Protein AF-A0A0M3ILG9-F1 (afdb_monomer)

Secondary structure (DSSP, 8-state):
-HHHHHHHHHHHHHHHHHHTT----PPPPS-HHHHHHHHHHTSSS---EEE-TTS-EEETTTTB-HHHHHHTT-TT--TTS-HHHHHHHHHTSHHHHHHHHHH--

Structure (mmCIF, N/CA/C/O backbone):
data_AF-A0A0M3ILG9-F1
#
_entry.id   AF-A0A0M3ILG9-F1
#
loop_
_atom_site.group_PDB
_atom_site.id
_atom_site.type_symbol
_atom_site.label_atom_id
_atom_site.label_alt_id
_atom_site.label_comp_id
_atom_site.label_asym_id
_atom_site.label_entity_id
_atom_site.label_seq_id
_atom_site.pdbx_PDB_ins_code
_atom_site.Cartn_x
_atom_site.Cartn_y
_atom_site.Cartn_z
_atom_site.occupancy
_atom_site.B_iso_or_equiv
_atom_site.auth_seq_id
_atom_site.auth_comp_id
_atom_site.auth_asym_id
_atom_site.auth_atom_id
_atom_site.pdbx_PDB_model_num
ATOM 1 N N . MET A 1 1 ? -13.595 -24.157 -53.001 1.00 47.50 1 MET A N 1
ATOM 2 C CA . MET A 1 1 ? -14.037 -22.857 -52.440 1.00 47.50 1 MET A CA 1
ATOM 3 C C . MET A 1 1 ? -14.676 -22.952 -51.045 1.00 47.50 1 MET A C 1
ATOM 5 O O . MET A 1 1 ? -14.698 -21.943 -50.365 1.00 47.50 1 MET A O 1
ATOM 9 N N . ILE A 1 2 ? -15.118 -24.128 -50.565 1.00 48.28 2 ILE A N 1
ATOM 10 C CA . ILE A 1 2 ? -15.718 -24.293 -49.216 1.00 48.28 2 ILE A CA 1
ATOM 11 C C . ILE A 1 2 ? -14.655 -24.404 -48.098 1.00 48.28 2 ILE A C 1
ATOM 13 O O . ILE A 1 2 ? -14.840 -23.872 -47.009 1.00 48.28 2 ILE A O 1
ATOM 17 N N . ALA A 1 3 ? -13.499 -25.020 -48.378 1.00 45.22 3 ALA A N 1
ATOM 18 C CA . ALA A 1 3 ? -12.432 -25.220 -47.386 1.00 45.22 3 ALA A CA 1
ATOM 19 C C . ALA A 1 3 ? -11.769 -23.915 -46.900 1.00 45.22 3 ALA A C 1
ATOM 21 O O . ALA A 1 3 ? -11.378 -23.829 -45.744 1.00 45.22 3 ALA A O 1
ATOM 22 N N . VAL A 1 4 ? -11.689 -22.895 -47.764 1.00 50.69 4 VAL A N 1
ATOM 23 C CA . VAL A 1 4 ? -11.103 -21.577 -47.444 1.00 50.69 4 VAL A CA 1
ATOM 24 C C . VAL A 1 4 ? -12.032 -20.767 -46.534 1.00 50.69 4 VAL A C 1
ATOM 26 O O . VAL A 1 4 ? -11.578 -20.021 -45.676 1.00 50.69 4 VAL A O 1
ATOM 29 N N . TYR A 1 5 ? -13.346 -20.953 -46.691 1.00 50.56 5 TYR A N 1
ATOM 30 C CA . TYR A 1 5 ? -14.354 -20.289 -45.868 1.00 50.56 5 TYR A CA 1
ATOM 31 C C . TYR A 1 5 ? -14.323 -20.818 -44.428 1.00 50.56 5 TYR A C 1
ATOM 33 O O . TYR A 1 5 ? -14.400 -20.049 -43.478 1.00 50.56 5 TYR A O 1
ATOM 41 N N . ASN A 1 6 ? -14.124 -22.128 -44.258 1.00 48.25 6 ASN A N 1
ATOM 42 C CA . ASN A 1 6 ? -14.144 -22.776 -42.947 1.00 48.25 6 ASN A CA 1
ATOM 43 C C . ASN A 1 6 ? -12.898 -22.459 -42.091 1.00 48.25 6 ASN A C 1
ATOM 45 O O . ASN A 1 6 ? -13.003 -22.329 -40.874 1.00 48.25 6 ASN A O 1
ATOM 49 N N . THR A 1 7 ? -11.726 -22.273 -42.712 1.00 52.16 7 THR A N 1
ATOM 50 C CA . THR A 1 7 ? -10.507 -21.803 -42.023 1.00 52.16 7 THR A CA 1
ATOM 51 C C . THR A 1 7 ? -10.563 -20.317 -41.665 1.00 52.16 7 THR A C 1
ATOM 53 O O . THR A 1 7 ? -10.084 -19.936 -40.599 1.00 52.16 7 THR A O 1
ATOM 56 N N . LEU A 1 8 ? -11.185 -19.482 -42.504 1.00 51.06 8 LEU A N 1
ATOM 57 C CA . LEU A 1 8 ? -11.415 -18.065 -42.200 1.00 51.06 8 LEU A CA 1
ATOM 58 C C . LEU A 1 8 ? -12.408 -17.874 -41.044 1.00 51.06 8 LEU A C 1
ATOM 60 O O . LEU A 1 8 ? -12.160 -17.055 -40.165 1.00 51.06 8 LEU A O 1
ATOM 64 N N . VAL A 1 9 ? -13.491 -18.655 -40.995 1.00 52.34 9 VAL A N 1
ATOM 65 C CA . VAL A 1 9 ? -14.494 -18.570 -39.917 1.00 52.34 9 VAL A CA 1
ATOM 66 C C . VAL A 1 9 ? -13.901 -18.957 -38.554 1.00 52.34 9 VAL A C 1
ATOM 68 O O . VAL A 1 9 ? -14.150 -18.262 -37.571 1.00 52.34 9 VAL A O 1
ATOM 71 N N . LEU A 1 10 ? -13.052 -19.992 -38.496 1.00 51.72 10 LEU A N 1
ATOM 72 C CA . LEU A 1 10 ? -12.356 -20.394 -37.263 1.00 51.72 10 LEU A CA 1
ATOM 73 C C . LEU A 1 10 ? -11.387 -19.316 -36.749 1.00 51.72 10 LEU A C 1
ATOM 75 O O . LEU A 1 10 ? -11.302 -19.094 -35.542 1.00 51.72 10 LEU A O 1
ATOM 79 N N . ALA A 1 11 ? -10.685 -18.615 -37.644 1.00 51.38 11 ALA A N 1
ATOM 80 C CA . ALA A 1 11 ? -9.756 -17.552 -37.258 1.00 51.38 11 ALA A CA 1
ATOM 81 C C . ALA A 1 11 ? -10.480 -16.328 -36.668 1.00 51.38 11 ALA A C 1
ATOM 83 O O . ALA A 1 11 ? -9.997 -15.732 -35.710 1.00 51.38 11 ALA A O 1
ATOM 84 N N . VAL A 1 12 ? -11.661 -15.980 -37.189 1.00 52.38 12 VAL A N 1
ATOM 85 C CA . VAL A 1 12 ? -12.426 -14.801 -36.742 1.00 52.38 12 VAL A CA 1
ATOM 86 C C . VAL A 1 12 ? -13.075 -15.021 -35.368 1.00 52.38 12 VAL A C 1
ATOM 88 O O . VAL A 1 12 ? -13.198 -14.074 -34.595 1.00 52.38 12 VAL A O 1
ATOM 91 N N . SER A 1 13 ? -13.415 -16.264 -35.004 1.00 51.38 13 SER A N 1
ATOM 92 C CA . SER A 1 13 ? -13.978 -16.600 -33.685 1.00 51.38 13 SER A CA 1
ATOM 93 C C . SER A 1 13 ? -12.967 -16.634 -32.529 1.00 51.38 13 SER A C 1
ATOM 95 O O . SER A 1 13 ? -13.380 -16.634 -31.374 1.00 51.38 13 SER A O 1
ATOM 97 N N . PHE A 1 14 ? -11.659 -16.663 -32.813 1.00 49.78 14 PHE A N 1
ATOM 98 C CA . PHE A 1 14 ? -10.597 -16.724 -31.792 1.00 49.78 14 PHE A CA 1
ATOM 99 C C . PHE A 1 14 ? -10.053 -15.351 -31.372 1.00 49.78 14 PHE A C 1
ATOM 101 O O . PHE A 1 14 ? -9.403 -15.228 -30.339 1.00 49.78 14 PHE A O 1
ATOM 108 N N . ILE A 1 15 ? -10.307 -14.310 -32.161 1.00 54.22 15 ILE A N 1
ATOM 109 C CA . ILE A 1 15 ? -9.821 -12.950 -31.897 1.00 54.22 15 ILE A CA 1
ATOM 110 C C . ILE A 1 15 ? -10.525 -12.273 -30.697 1.00 54.22 15 ILE A C 1
ATOM 112 O O . ILE A 1 15 ? -9.833 -11.591 -29.938 1.00 54.22 15 ILE A O 1
ATOM 116 N N . PRO A 1 16 ? -11.842 -12.456 -30.432 1.00 53.09 16 PRO A N 1
ATOM 117 C CA . PRO A 1 16 ? -12.501 -11.738 -29.339 1.00 53.09 16 PRO A CA 1
ATOM 118 C C . PRO A 1 16 ? -12.132 -12.275 -27.948 1.00 53.09 16 PRO A C 1
ATOM 120 O O . PRO A 1 16 ? -12.200 -11.536 -26.970 1.00 53.09 16 PRO A O 1
ATOM 123 N N . THR A 1 17 ? -11.734 -13.546 -27.837 1.00 52.94 17 THR A N 1
ATOM 124 C CA . THR A 1 17 ? -11.413 -14.195 -26.554 1.00 52.94 17 THR A CA 1
ATOM 125 C C . THR A 1 17 ? -10.035 -13.818 -26.013 1.00 52.94 17 THR A C 1
ATOM 127 O O . THR A 1 17 ? -9.859 -13.769 -24.799 1.00 52.94 17 THR A O 1
ATOM 130 N N . VAL A 1 18 ? -9.064 -13.502 -26.878 1.00 54.88 18 VAL A N 1
ATOM 131 C CA . VAL A 1 18 ? -7.684 -13.178 -26.458 1.00 54.88 18 VAL A CA 1
ATOM 132 C C . VAL A 1 18 ? -7.578 -11.767 -25.867 1.00 54.88 18 VAL A C 1
ATOM 134 O O . VAL A 1 18 ? -6.840 -11.554 -24.909 1.00 54.88 18 VAL A O 1
ATOM 137 N N . ILE A 1 19 ? -8.352 -10.807 -26.381 1.00 54.72 19 ILE A N 1
ATOM 138 C CA . ILE A 1 19 ? -8.304 -9.404 -25.928 1.00 54.72 19 ILE A CA 1
ATOM 139 C C . ILE A 1 19 ? -8.839 -9.259 -24.492 1.00 54.72 19 ILE A C 1
ATOM 141 O O . ILE A 1 19 ? -8.400 -8.386 -23.747 1.00 54.72 19 ILE A O 1
ATOM 145 N N . CYS A 1 20 ? -9.737 -10.150 -24.064 1.00 52.06 20 CYS A N 1
ATOM 146 C CA . CYS A 1 20 ? -10.354 -10.081 -22.740 1.00 52.06 20 CYS A CA 1
ATOM 147 C C . CYS A 1 20 ? -9.416 -10.515 -21.591 1.00 52.06 20 CYS A C 1
ATOM 149 O O . CYS A 1 20 ? -9.665 -10.161 -20.444 1.00 52.06 20 CYS A O 1
ATOM 151 N N . LEU A 1 21 ? -8.332 -11.249 -21.881 1.00 53.25 21 LEU A N 1
ATOM 152 C CA . LEU A 1 21 ? -7.384 -11.772 -20.881 1.00 53.25 21 LEU A CA 1
ATOM 153 C C . LEU A 1 21 ? -6.225 -10.814 -20.545 1.00 53.25 21 LEU A C 1
ATOM 155 O O . LEU A 1 21 ? -5.397 -11.143 -19.700 1.00 53.25 21 LEU A O 1
ATOM 159 N N . LEU A 1 22 ? -6.145 -9.647 -21.193 1.00 56.47 22 LEU A N 1
ATOM 160 C CA . LEU A 1 22 ? -5.023 -8.707 -21.046 1.00 56.47 22 LEU A CA 1
ATOM 161 C C . LEU A 1 22 ? -5.386 -7.400 -20.327 1.00 56.47 22 LEU A C 1
ATOM 163 O O . LEU A 1 22 ? -4.564 -6.490 -20.269 1.00 56.47 22 LEU A O 1
ATOM 167 N N . MET A 1 23 ? -6.583 -7.291 -19.746 1.00 57.34 23 MET A N 1
ATOM 168 C CA . MET A 1 23 ? -6.959 -6.124 -18.940 1.00 57.34 23 MET A CA 1
ATOM 169 C C . MET A 1 23 ? -6.527 -6.302 -17.480 1.00 57.34 23 MET A C 1
ATOM 171 O O . MET A 1 23 ? -7.356 -6.313 -16.575 1.00 57.34 23 MET A O 1
ATOM 175 N N . PHE A 1 24 ? -5.226 -6.459 -17.238 1.00 60.03 24 PHE A N 1
ATOM 176 C CA . PHE A 1 24 ? -4.685 -6.181 -15.908 1.00 60.03 24 PHE A CA 1
ATOM 177 C C . PHE A 1 24 ? -4.369 -4.686 -15.852 1.00 60.03 24 PHE A C 1
ATOM 179 O O . PHE A 1 24 ? -3.631 -4.225 -16.733 1.00 60.03 24 PHE A O 1
ATOM 186 N N . PRO A 1 25 ? -4.915 -3.922 -14.884 1.00 58.84 25 PRO A N 1
ATOM 187 C CA . PRO A 1 25 ? -4.571 -2.515 -14.726 1.00 58.84 25 PRO A CA 1
ATOM 188 C C . PRO A 1 25 ? -3.051 -2.411 -14.600 1.00 58.84 25 PRO A C 1
ATOM 190 O O . PRO A 1 25 ? -2.455 -2.942 -13.665 1.00 58.84 25 PRO A O 1
ATOM 193 N N . GLN A 1 26 ? -2.416 -1.815 -15.609 1.00 62.50 26 GLN A N 1
ATOM 194 C CA . GLN A 1 26 ? -0.979 -1.597 -15.589 1.00 62.50 26 GLN A CA 1
ATOM 195 C C . GLN A 1 26 ? -0.722 -0.479 -14.588 1.00 62.50 26 GLN A C 1
ATOM 197 O O . GLN A 1 26 ? -1.215 0.634 -14.755 1.00 62.50 26 GLN A O 1
ATOM 202 N N . VAL A 1 27 ? 0.021 -0.792 -13.536 1.00 67.31 27 VAL A N 1
ATOM 203 C CA . VAL A 1 27 ? 0.497 0.215 -12.598 1.00 67.31 27 VAL A CA 1
ATOM 204 C C . VAL A 1 27 ? 1.548 1.064 -13.317 1.00 67.31 27 VAL A C 1
ATOM 206 O O . VAL A 1 27 ? 2.563 0.540 -13.779 1.00 67.31 27 VAL A O 1
ATOM 209 N N . GLU A 1 28 ? 1.315 2.371 -13.444 1.00 68.69 28 GLU A N 1
ATOM 210 C CA . GLU A 1 28 ? 2.336 3.289 -13.947 1.00 68.69 28 GLU A CA 1
ATOM 211 C C . GLU A 1 28 ? 3.303 3.661 -12.819 1.00 68.69 28 GLU A C 1
ATOM 213 O O . GLU A 1 28 ? 2.920 4.215 -11.788 1.00 68.69 28 GLU A O 1
ATOM 218 N N . PHE A 1 29 ? 4.587 3.352 -13.007 1.00 71.38 29 PHE A N 1
ATOM 219 C CA . PHE A 1 29 ? 5.617 3.630 -12.008 1.00 71.38 29 PHE A CA 1
ATOM 220 C C . PHE A 1 29 ? 6.406 4.871 -12.405 1.00 71.38 29 PHE A C 1
ATOM 222 O O . PHE A 1 29 ? 7.030 4.911 -13.464 1.00 71.38 29 PHE A O 1
ATOM 229 N N . THR A 1 30 ? 6.443 5.854 -11.511 1.00 72.56 30 THR A N 1
ATOM 230 C CA . THR A 1 30 ? 7.262 7.067 -11.662 1.00 72.56 30 THR A CA 1
ATOM 231 C C . THR A 1 30 ? 8.673 6.916 -11.086 1.00 72.56 30 THR A C 1
ATOM 233 O O . THR A 1 30 ? 9.514 7.786 -11.291 1.00 72.56 30 THR A O 1
ATOM 236 N N . ASN A 1 31 ? 8.942 5.837 -10.340 1.00 82.06 31 ASN A N 1
ATOM 237 C CA . ASN A 1 31 ? 10.191 5.618 -9.613 1.00 82.06 31 ASN A CA 1
ATOM 238 C C . ASN A 1 31 ? 10.573 4.124 -9.618 1.00 82.06 31 ASN A C 1
ATOM 240 O O . ASN A 1 31 ? 9.783 3.281 -9.188 1.00 82.06 31 ASN A O 1
ATOM 244 N N . ASP A 1 32 ? 11.792 3.809 -10.063 1.00 89.25 32 ASP A N 1
ATOM 245 C CA . ASP A 1 32 ? 12.298 2.430 -10.163 1.00 89.25 32 ASP A CA 1
ATOM 246 C C . ASP A 1 32 ? 12.434 1.731 -8.803 1.00 89.25 32 ASP A C 1
ATOM 248 O O . ASP A 1 32 ? 12.241 0.520 -8.716 1.00 89.25 32 ASP A O 1
ATOM 252 N N . CYS A 1 33 ? 12.697 2.479 -7.727 1.00 89.94 33 CYS A N 1
ATOM 253 C CA . CYS A 1 33 ? 12.686 1.946 -6.365 1.00 89.94 33 CYS A CA 1
ATOM 254 C C . CYS A 1 33 ? 11.287 1.441 -5.997 1.00 89.94 33 CYS A C 1
ATOM 256 O O . CYS A 1 33 ? 11.139 0.309 -5.541 1.00 89.94 33 CYS A O 1
ATOM 258 N N . MET A 1 34 ? 10.246 2.239 -6.276 1.00 90.31 34 MET A N 1
ATOM 259 C CA . MET A 1 34 ? 8.862 1.840 -5.991 1.00 90.31 34 MET A CA 1
ATOM 260 C C . MET A 1 34 ? 8.466 0.598 -6.784 1.00 90.31 34 MET A C 1
ATOM 262 O O . MET A 1 34 ? 7.843 -0.303 -6.228 1.00 90.31 34 MET A O 1
ATOM 266 N N . ARG A 1 35 ? 8.884 0.512 -8.052 1.00 91.88 35 ARG A N 1
ATOM 267 C CA . ARG A 1 35 ? 8.687 -0.687 -8.873 1.00 91.88 35 ARG A CA 1
ATOM 268 C C . ARG A 1 35 ? 9.344 -1.915 -8.246 1.00 91.88 35 ARG A C 1
ATOM 270 O O . ARG A 1 35 ? 8.666 -2.912 -8.028 1.00 91.88 35 ARG A O 1
ATOM 277 N N . ALA A 1 36 ? 10.631 -1.830 -7.917 1.00 94.06 36 ALA A N 1
ATOM 278 C CA . ALA A 1 36 ? 11.382 -2.956 -7.368 1.00 94.06 36 ALA A CA 1
ATOM 279 C C . ALA A 1 36 ? 10.818 -3.450 -6.025 1.00 94.06 36 ALA A C 1
ATOM 281 O O . ALA A 1 36 ? 10.714 -4.657 -5.817 1.00 94.06 36 ALA A O 1
ATOM 282 N N . MET A 1 37 ? 10.418 -2.535 -5.132 1.00 93.44 37 MET A N 1
ATOM 283 C CA . MET A 1 37 ? 9.785 -2.902 -3.859 1.00 93.44 37 MET A CA 1
ATOM 284 C C . MET A 1 37 ? 8.456 -3.624 -4.087 1.00 93.44 37 MET A C 1
ATOM 286 O O . MET A 1 37 ? 8.260 -4.733 -3.609 1.00 93.44 37 MET A O 1
ATOM 290 N N . CYS A 1 38 ? 7.575 -3.035 -4.892 1.00 95.44 38 CYS A N 1
ATOM 291 C CA . CYS A 1 38 ? 6.266 -3.593 -5.216 1.00 95.44 38 CYS A CA 1
ATOM 292 C C . CYS A 1 38 ? 6.366 -4.989 -5.869 1.00 95.44 38 CYS A C 1
ATOM 294 O O . CYS A 1 38 ? 5.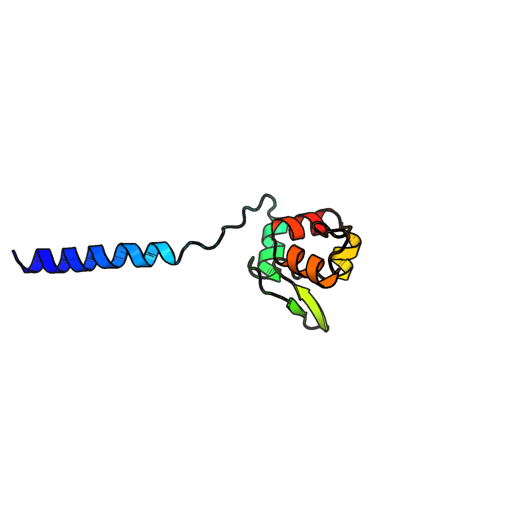612 -5.910 -5.531 1.00 95.44 38 CYS A O 1
ATOM 296 N N . GLU A 1 39 ? 7.329 -5.183 -6.778 1.00 95.25 39 GLU A N 1
ATOM 297 C CA . GLU A 1 39 ? 7.595 -6.481 -7.404 1.00 95.25 39 GLU A CA 1
ATOM 298 C C . GLU A 1 39 ? 8.085 -7.512 -6.378 1.00 95.25 39 GLU A C 1
ATOM 300 O O . GLU A 1 39 ? 7.612 -8.650 -6.389 1.00 95.25 39 GLU A O 1
ATOM 305 N N . ALA A 1 40 ? 8.978 -7.123 -5.463 1.00 95.12 40 ALA A N 1
ATOM 306 C CA . ALA A 1 40 ? 9.481 -8.002 -4.408 1.00 95.12 40 ALA A CA 1
ATOM 307 C C . ALA A 1 40 ? 8.395 -8.390 -3.386 1.00 95.12 40 ALA A C 1
ATOM 309 O O . ALA A 1 40 ? 8.323 -9.543 -2.958 1.00 95.12 40 ALA A O 1
ATOM 310 N N . ASP A 1 41 ? 7.531 -7.443 -3.031 1.00 94.75 41 ASP A N 1
ATOM 311 C CA . ASP A 1 41 ? 6.532 -7.578 -1.972 1.00 94.75 41 ASP A CA 1
ATOM 312 C C . ASP A 1 41 ? 5.309 -8.389 -2.412 1.00 94.75 41 ASP A C 1
ATOM 314 O O . ASP A 1 41 ? 4.820 -9.282 -1.700 1.00 94.75 41 ASP A O 1
ATOM 318 N N . SER A 1 42 ? 4.800 -8.094 -3.608 1.00 95.56 42 SER A N 1
ATOM 319 C CA . SER A 1 42 ? 3.566 -8.694 -4.114 1.00 95.56 42 SER A CA 1
ATOM 320 C C . SER A 1 42 ? 3.651 -9.191 -5.553 1.00 95.56 42 SER A C 1
ATOM 322 O O . SER A 1 42 ? 2.769 -9.942 -5.970 1.00 95.56 42 SER A O 1
ATOM 324 N N . GLY A 1 43 ? 4.711 -8.889 -6.302 1.00 95.62 43 GLY A N 1
ATOM 325 C CA . GLY A 1 43 ? 4.703 -9.015 -7.763 1.00 95.62 43 GLY A CA 1
ATOM 326 C C . GLY A 1 43 ? 3.874 -7.911 -8.422 1.00 95.62 43 GLY A C 1
ATOM 327 O O . GLY A 1 43 ? 3.342 -8.115 -9.509 1.00 95.62 43 GLY A O 1
ATOM 328 N N . CYS A 1 44 ? 3.721 -6.779 -7.732 1.00 94.56 44 CYS A N 1
ATOM 329 C CA . CYS A 1 44 ? 2.873 -5.659 -8.112 1.00 94.56 44 CYS A CA 1
ATOM 330 C C . CYS A 1 44 ? 1.419 -6.003 -8.410 1.00 94.56 44 CYS A C 1
ATOM 332 O O . CYS A 1 44 ? 0.849 -5.544 -9.399 1.00 94.56 44 CYS A O 1
ATOM 334 N N . VAL A 1 45 ? 0.806 -6.780 -7.519 1.00 95.00 45 VAL A N 1
ATOM 335 C CA . VAL A 1 45 ? -0.625 -7.091 -7.579 1.00 95.00 45 VAL A CA 1
ATOM 336 C C . VAL A 1 45 ? -1.255 -7.017 -6.183 1.00 95.00 45 VAL A C 1
ATOM 338 O O . VAL A 1 45 ? -0.579 -7.311 -5.194 1.00 95.00 45 VAL A O 1
ATOM 341 N N . PRO A 1 46 ? -2.547 -6.667 -6.078 1.00 95.62 46 PRO A N 1
ATOM 342 C CA . PRO A 1 46 ? -3.258 -6.620 -4.803 1.00 95.62 46 PRO A CA 1
ATOM 343 C C . PRO A 1 46 ? -3.458 -8.050 -4.268 1.00 95.62 46 PRO A C 1
ATOM 345 O O . PRO A 1 46 ? -4.284 -8.808 -4.781 1.00 95.62 46 PRO A O 1
ATOM 348 N N . LYS A 1 47 ? -2.624 -8.473 -3.305 1.00 95.19 47 LYS A N 1
ATOM 349 C CA . LYS A 1 47 ? -2.573 -9.862 -2.801 1.00 95.19 47 LYS A CA 1
ATOM 350 C C . LYS A 1 47 ? -3.448 -10.132 -1.579 1.00 95.19 47 LYS A C 1
ATOM 352 O O . LYS A 1 47 ? -3.438 -11.265 -1.089 1.00 95.19 47 LYS A O 1
ATOM 357 N N . GLY A 1 48 ? -4.190 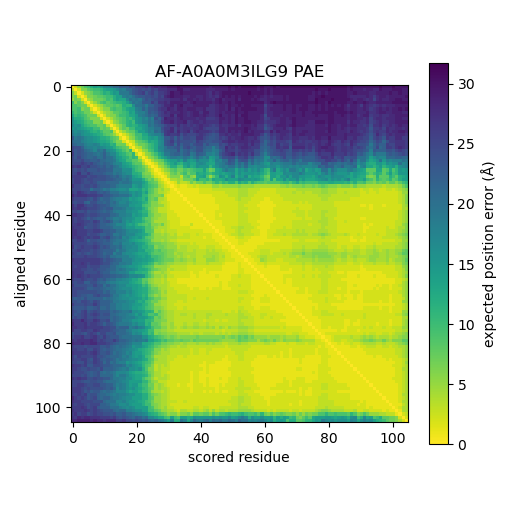-9.149 -1.079 1.00 95.88 48 GLY A N 1
ATOM 358 C CA . GLY A 1 48 ? -4.802 -9.279 0.236 1.00 95.88 48 GLY A CA 1
ATOM 359 C C . GLY A 1 48 ? -3.748 -9.266 1.347 1.00 95.88 48 GLY A C 1
ATOM 360 O O . GLY A 1 48 ? -2.565 -8.972 1.139 1.00 95.88 48 GLY A O 1
ATOM 361 N N . CYS A 1 49 ? -4.181 -9.638 2.546 1.00 97.69 49 CYS A N 1
ATOM 362 C CA . CYS A 1 49 ? -3.338 -9.658 3.734 1.00 97.69 49 CYS A CA 1
ATOM 363 C C . CYS A 1 49 ? -2.743 -11.043 3.989 1.00 97.69 49 CYS A C 1
ATOM 365 O O . CYS A 1 49 ? -3.441 -12.056 3.931 1.00 97.69 49 CYS A O 1
ATOM 367 N N . SER A 1 50 ? -1.455 -11.096 4.327 1.00 96.88 50 SER A N 1
ATOM 368 C CA . SER A 1 50 ? -0.836 -12.311 4.858 1.00 96.88 50 SER A CA 1
ATOM 369 C C . SER A 1 50 ? 0.309 -11.985 5.807 1.00 96.88 50 SER A C 1
ATOM 371 O O . SER A 1 50 ? 0.884 -10.898 5.758 1.00 96.88 50 SER A O 1
ATOM 373 N N . GLU A 1 51 ? 0.655 -12.943 6.660 1.00 96.62 51 GLU A N 1
ATOM 374 C CA . GLU A 1 51 ? 1.827 -12.842 7.526 1.00 96.62 51 GLU A CA 1
ATOM 375 C C . GLU A 1 51 ? 3.112 -13.186 6.765 1.00 96.62 51 GLU A C 1
ATOM 377 O O . GLU A 1 51 ? 3.109 -14.006 5.839 1.00 96.62 51 GLU A O 1
ATOM 382 N N . ASP A 1 52 ? 4.214 -12.545 7.150 1.00 91.56 52 ASP A N 1
ATOM 383 C CA . ASP A 1 52 ? 5.557 -12.921 6.722 1.00 91.56 52 ASP A CA 1
ATOM 384 C C . ASP A 1 52 ? 6.150 -14.050 7.591 1.00 91.56 52 ASP A C 1
ATOM 386 O O . ASP A 1 52 ? 5.528 -14.549 8.529 1.00 91.56 52 ASP A O 1
ATOM 390 N N . MET A 1 53 ? 7.393 -14.456 7.304 1.00 93.50 53 MET A N 1
ATOM 391 C CA . MET A 1 53 ? 8.086 -15.508 8.068 1.00 93.50 53 MET A CA 1
ATOM 392 C C . MET A 1 53 ? 8.309 -15.176 9.555 1.00 93.50 53 MET A C 1
ATOM 394 O O . MET A 1 53 ? 8.666 -16.062 10.329 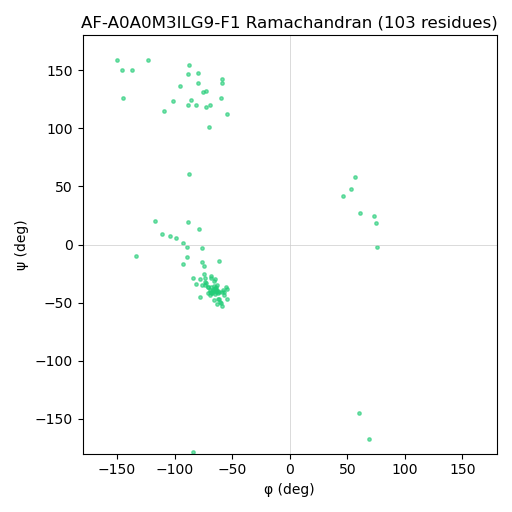1.00 93.50 53 MET A O 1
ATOM 398 N N . TYR A 1 54 ? 8.138 -13.912 9.945 1.00 94.62 54 TYR A N 1
ATOM 399 C CA . TYR A 1 54 ? 8.287 -13.417 11.310 1.00 94.62 54 TYR A CA 1
ATOM 400 C C . TYR A 1 54 ? 6.930 -13.163 11.987 1.00 94.62 54 TYR A C 1
ATOM 402 O O . TYR A 1 54 ? 6.904 -12.624 13.093 1.00 94.62 54 TYR A O 1
ATOM 410 N N . GLY A 1 55 ? 5.813 -13.539 11.350 1.00 94.06 55 GLY A N 1
ATOM 411 C CA . GLY A 1 55 ? 4.460 -13.330 11.872 1.00 94.06 55 GLY A CA 1
ATOM 412 C C . GLY A 1 55 ? 3.975 -11.881 11.768 1.00 94.06 55 GLY A C 1
ATOM 413 O O . GLY A 1 55 ? 3.059 -11.483 12.484 1.00 94.06 55 GLY A O 1
ATOM 414 N N . ARG A 1 56 ? 4.596 -11.048 10.921 1.00 93.25 56 ARG A N 1
ATOM 415 C CA . ARG A 1 56 ? 4.153 -9.665 10.700 1.00 93.25 56 ARG A CA 1
ATOM 416 C C . ARG A 1 56 ? 3.110 -9.639 9.594 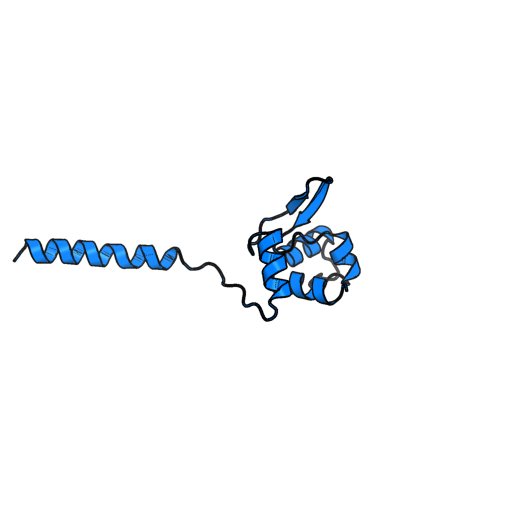1.00 93.25 56 ARG A C 1
ATOM 418 O O . ARG A 1 56 ? 3.399 -10.024 8.463 1.00 93.25 56 ARG A O 1
ATOM 425 N N . LEU A 1 57 ? 1.914 -9.158 9.918 1.00 96.69 57 LEU A N 1
ATOM 426 C CA . LEU A 1 57 ? 0.819 -9.006 8.964 1.00 96.69 57 LEU A CA 1
ATOM 427 C C . LEU A 1 57 ? 1.053 -7.793 8.047 1.00 96.69 57 LEU A C 1
ATOM 429 O O . LEU A 1 57 ? 1.333 -6.693 8.531 1.00 96.69 57 LEU A O 1
ATOM 433 N N . GLY A 1 58 ? 0.911 -7.991 6.737 1.00 97.31 58 GLY A N 1
ATOM 434 C CA . GLY A 1 58 ? 0.983 -6.932 5.729 1.00 97.31 58 GLY A CA 1
ATOM 435 C C . GLY A 1 58 ? 0.039 -7.198 4.555 1.00 97.31 58 GLY A C 1
ATOM 436 O O . GLY A 1 58 ? -0.223 -8.358 4.223 1.00 97.31 58 GLY A O 1
ATOM 437 N N . CYS A 1 59 ? -0.464 -6.134 3.924 1.00 98.00 59 CYS A N 1
ATOM 438 C CA . CYS A 1 59 ? -1.505 -6.218 2.890 1.00 98.00 59 CYS A CA 1
ATOM 439 C C . CYS A 1 59 ? -1.093 -5.594 1.545 1.00 98.00 59 CYS A C 1
ATOM 441 O O . CYS A 1 59 ? -0.195 -4.748 1.483 1.00 98.00 59 CYS A O 1
ATOM 443 N N . GLY A 1 60 ? -1.768 -6.014 0.473 1.00 97.38 60 GLY A N 1
ATOM 444 C CA . GLY A 1 60 ? -1.744 -5.378 -0.841 1.00 97.38 60 GLY A CA 1
ATOM 445 C C . GLY A 1 60 ? -0.382 -5.281 -1.530 1.00 97.38 60 GLY A C 1
ATOM 446 O O . GLY A 1 60 ? 0.445 -6.193 -1.445 1.00 97.38 60 GLY A O 1
ATOM 447 N N . TYR A 1 61 ? -0.170 -4.181 -2.260 1.00 96.88 61 TYR A N 1
ATOM 448 C CA . TYR A 1 61 ? 0.933 -4.031 -3.222 1.00 96.88 61 TYR A CA 1
ATOM 449 C C . TYR A 1 61 ? 2.326 -4.070 -2.585 1.00 96.88 61 TYR A C 1
ATOM 451 O O . TYR A 1 61 ? 3.240 -4.672 -3.149 1.00 96.88 61 TYR A O 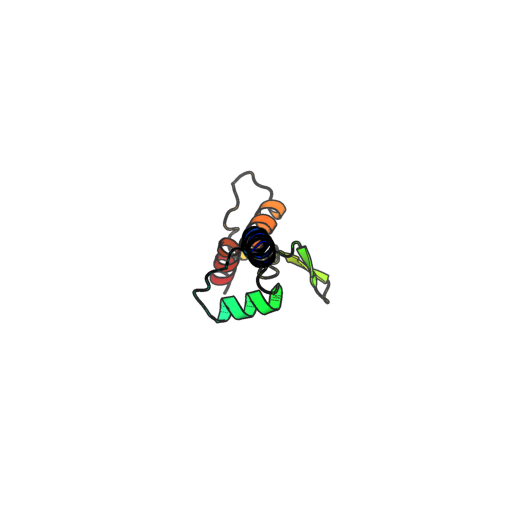1
ATOM 459 N N . PHE A 1 62 ? 2.480 -3.458 -1.412 1.00 96.00 62 PHE A N 1
ATOM 460 C CA . PHE A 1 62 ? 3.771 -3.289 -0.733 1.00 96.00 62 PHE A CA 1
ATOM 461 C C . PHE A 1 62 ? 3.839 -4.016 0.614 1.00 96.00 62 PHE A C 1
ATOM 463 O O . PHE A 1 62 ? 4.596 -3.630 1.500 1.00 96.00 62 PHE A O 1
ATOM 470 N N . ARG A 1 63 ? 2.958 -5.008 0.831 1.00 96.75 63 ARG A N 1
ATOM 471 C CA . ARG A 1 63 ? 2.788 -5.669 2.139 1.00 96.75 63 ARG A CA 1
ATOM 472 C C . ARG A 1 63 ? 2.712 -4.661 3.292 1.00 96.75 63 ARG A C 1
ATOM 474 O O . ARG A 1 63 ? 3.296 -4.875 4.354 1.00 96.75 63 ARG A O 1
ATOM 481 N N . LEU A 1 64 ? 1.980 -3.566 3.073 1.00 96.44 64 LEU A N 1
ATOM 482 C CA . LEU A 1 64 ? 1.905 -2.440 3.998 1.00 96.44 64 LEU A CA 1
ATOM 483 C C . LEU A 1 64 ? 1.359 -2.933 5.334 1.00 96.44 64 LEU A C 1
ATOM 485 O O . LEU A 1 64 ? 0.286 -3.533 5.372 1.00 96.44 64 LEU A O 1
ATOM 489 N N . ASN A 1 65 ? 2.077 -2.674 6.421 1.00 95.69 65 ASN A N 1
ATOM 490 C CA . ASN A 1 65 ? 1.652 -3.009 7.774 1.00 95.69 65 ASN A CA 1
ATOM 491 C C . ASN A 1 65 ? 0.818 -1.866 8.381 1.00 95.69 65 ASN A C 1
ATOM 493 O O . ASN A 1 65 ? 1.108 -0.690 8.152 1.00 95.69 65 ASN A O 1
ATOM 497 N N . ILE A 1 66 ? -0.168 -2.192 9.220 1.00 96.19 66 ILE A N 1
ATOM 498 C CA . ILE A 1 66 ? -1.023 -1.197 9.882 1.00 96.19 66 ILE A CA 1
ATOM 499 C C . ILE A 1 66 ? -0.240 -0.142 10.676 1.00 96.19 66 ILE A C 1
ATOM 501 O O . ILE A 1 66 ? -0.593 1.036 10.681 1.00 96.19 66 ILE A O 1
ATOM 505 N N . TYR A 1 67 ? 0.860 -0.521 11.327 1.00 94.56 67 TYR A N 1
ATOM 506 C CA . TYR A 1 67 ? 1.694 0.426 12.059 1.00 94.56 67 TYR A CA 1
ATOM 507 C C . TYR A 1 67 ? 2.341 1.443 11.115 1.00 94.56 67 TYR A C 1
ATOM 509 O O . TYR A 1 67 ? 2.417 2.614 11.469 1.00 94.56 67 TYR A O 1
ATOM 517 N N . GLN A 1 68 ? 2.748 1.034 9.909 1.00 95.25 68 GLN A N 1
ATOM 518 C CA . GLN A 1 68 ? 3.272 1.950 8.889 1.00 95.25 68 GLN A CA 1
ATOM 519 C C . GLN A 1 68 ? 2.168 2.877 8.371 1.00 95.25 68 GLN A C 1
ATOM 521 O O . GLN A 1 68 ? 2.388 4.081 8.269 1.00 95.25 68 GLN A O 1
ATOM 526 N N . TYR A 1 69 ? 0.963 2.343 8.150 1.00 96.50 69 TYR A N 1
ATOM 527 C CA . TYR A 1 69 ? -0.203 3.138 7.758 1.00 96.50 69 TYR A CA 1
ATOM 528 C C . TYR A 1 69 ? -0.533 4.246 8.774 1.00 96.50 69 TYR A C 1
ATOM 530 O O . TYR A 1 69 ? -0.821 5.386 8.411 1.00 96.50 69 TYR A O 1
ATOM 538 N N . LYS A 1 70 ? -0.393 3.950 10.071 1.00 95.19 70 LYS A N 1
ATOM 539 C CA . LYS A 1 70 ? -0.515 4.951 11.143 1.00 95.19 70 LYS A CA 1
ATOM 540 C C . LYS A 1 70 ? 0.559 6.032 11.073 1.00 95.19 70 LYS A C 1
ATOM 542 O O . LYS A 1 70 ? 0.253 7.195 11.312 1.00 95.19 70 LYS A O 1
ATOM 547 N N . GLN A 1 71 ? 1.804 5.663 10.766 1.00 94.56 71 GLN A N 1
ATOM 548 C CA . GLN A 1 71 ? 2.908 6.626 10.679 1.00 94.56 71 GLN A CA 1
ATOM 549 C C . GLN A 1 71 ? 2.770 7.575 9.486 1.00 94.56 71 GLN A C 1
ATOM 551 O O . GLN A 1 71 ? 3.214 8.713 9.572 1.00 94.56 71 GLN A O 1
ATOM 556 N N . CYS A 1 72 ? 2.124 7.144 8.402 1.00 94.81 72 CYS A N 1
ATOM 557 C CA . CYS A 1 72 ? 1.884 7.995 7.238 1.00 94.81 72 CYS A CA 1
ATOM 558 C C . CYS A 1 72 ? 0.580 8.808 7.326 1.00 94.81 72 CYS A C 1
ATOM 560 O O . CYS A 1 72 ? 0.091 9.286 6.309 1.00 94.81 72 CYS A O 1
ATOM 562 N N . TYR A 1 73 ? 0.023 8.983 8.531 1.00 94.31 73 TYR A N 1
ATOM 563 C CA . TYR A 1 73 ? -1.204 9.750 8.783 1.00 94.31 73 TYR A CA 1
ATOM 564 C C . TYR A 1 73 ? -2.456 9.210 8.080 1.00 94.31 73 TYR A C 1
ATOM 566 O O . TYR A 1 73 ? -3.395 9.962 7.841 1.00 94.31 73 TYR A O 1
ATOM 574 N N . GLN A 1 74 ? -2.494 7.902 7.808 1.00 95.06 74 GLN A N 1
ATOM 575 C CA . GLN A 1 74 ? -3.700 7.180 7.390 1.00 95.06 74 GLN A CA 1
ATOM 576 C C . GLN A 1 74 ? -4.375 7.761 6.131 1.00 95.06 74 GLN A C 1
ATOM 578 O O . GLN A 1 74 ? -5.548 8.143 6.163 1.00 95.06 74 GLN A O 1
ATOM 583 N N . PRO A 1 75 ? -3.656 7.847 4.998 1.00 95.56 75 PRO A N 1
ATOM 584 C CA . PRO A 1 75 ? -4.202 8.408 3.771 1.00 95.56 75 PRO A CA 1
ATOM 585 C C . PRO A 1 75 ? -5.440 7.634 3.307 1.00 95.56 75 PRO A C 1
ATOM 587 O O . PRO A 1 75 ? -5.511 6.409 3.420 1.00 95.56 75 PRO A O 1
ATOM 590 N N . GLY A 1 76 ? -6.421 8.368 2.781 1.00 91.94 76 GLY A N 1
ATOM 591 C CA . GLY A 1 76 ? -7.673 7.805 2.271 1.00 91.94 76 GLY A CA 1
ATOM 592 C C . GLY A 1 76 ? -8.680 7.370 3.340 1.00 91.94 76 GLY A C 1
ATOM 593 O O . GLY A 1 76 ? -9.767 6.949 2.962 1.00 91.94 76 GLY A O 1
ATOM 594 N N . ARG A 1 77 ? -8.354 7.486 4.636 1.00 96.44 77 ARG A N 1
ATOM 595 C CA . ARG A 1 77 ? -9.297 7.205 5.723 1.00 96.44 77 ARG A CA 1
ATOM 596 C C . ARG A 1 77 ? -10.356 8.303 5.830 1.00 96.44 77 ARG A C 1
ATOM 598 O O . ARG A 1 77 ? -10.016 9.484 5.881 1.00 96.44 77 ARG A O 1
ATOM 605 N N . GLU A 1 78 ? -11.621 7.909 5.929 1.00 94.88 78 GLU A N 1
ATOM 606 C CA . GLU A 1 78 ? -12.728 8.811 6.280 1.00 94.88 78 GLU A CA 1
ATOM 607 C C . GLU A 1 78 ? -12.907 8.908 7.810 1.00 94.88 78 GLU A C 1
ATOM 609 O O . GLU A 1 78 ? -12.560 7.975 8.535 1.00 94.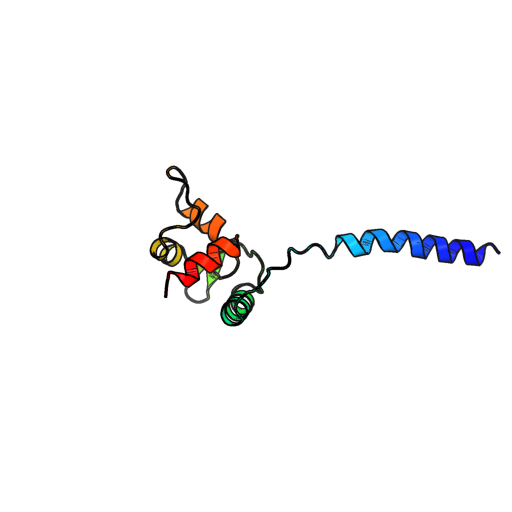88 78 GLU A O 1
ATOM 614 N N . ASP A 1 79 ? -13.462 10.019 8.317 1.00 90.69 79 ASP A N 1
ATOM 615 C CA . ASP A 1 79 ? -13.535 10.317 9.764 1.00 90.69 79 ASP A CA 1
ATOM 616 C C . ASP A 1 79 ? -14.203 9.201 10.596 1.00 90.69 79 ASP A C 1
ATOM 618 O O . ASP A 1 79 ? -13.742 8.880 11.692 1.00 90.69 79 ASP A O 1
ATOM 622 N N . ASP A 1 80 ? -15.254 8.580 10.054 1.00 93.56 80 ASP A N 1
ATOM 623 C CA . ASP A 1 80 ? -16.020 7.509 10.708 1.00 93.56 80 ASP A CA 1
ATOM 624 C C . ASP A 1 80 ? -15.616 6.097 10.236 1.00 93.56 80 ASP A C 1
ATOM 626 O O . ASP A 1 80 ? -16.244 5.107 10.621 1.00 93.56 80 ASP A O 1
ATOM 630 N N . GLN A 1 81 ? -14.580 5.976 9.398 1.00 95.31 81 GLN A N 1
ATOM 631 C CA . GLN A 1 81 ? -14.135 4.689 8.869 1.00 95.31 81 GLN A CA 1
ATOM 632 C C . GLN A 1 81 ? -13.283 3.933 9.891 1.00 95.31 81 GLN A C 1
ATOM 634 O O . GLN A 1 81 ? -12.409 4.505 10.566 1.00 95.31 81 GLN A O 1
ATOM 639 N N . ASP A 1 82 ? -13.523 2.622 9.969 1.00 96.75 82 ASP A N 1
ATOM 640 C CA . ASP A 1 82 ? -12.671 1.719 10.726 1.00 96.75 82 ASP A CA 1
ATOM 641 C C . ASP A 1 82 ? -11.232 1.764 10.195 1.00 96.75 82 ASP A C 1
ATOM 643 O O . ASP A 1 82 ? -10.969 1.858 8.995 1.00 96.75 82 ASP A O 1
ATOM 647 N N . GLU A 1 83 ? -10.282 1.743 11.120 1.00 95.94 83 GLU A N 1
ATOM 648 C CA . GLU A 1 83 ? -8.876 1.929 10.791 1.00 95.94 83 GLU A CA 1
ATOM 649 C C . GLU A 1 83 ? -8.282 0.727 10.053 1.00 95.94 83 GLU A C 1
ATOM 651 O O . GLU A 1 83 ? -7.461 0.922 9.153 1.00 95.94 83 GLU A O 1
ATOM 656 N N . ASP A 1 84 ? -8.700 -0.493 10.405 1.00 96.38 84 ASP A N 1
ATOM 657 C CA . ASP A 1 84 ? -8.240 -1.709 9.738 1.00 96.38 84 ASP A CA 1
ATOM 658 C C . ASP A 1 84 ? -8.814 -1.760 8.318 1.00 96.38 84 ASP A C 1
ATOM 660 O O . ASP A 1 84 ? -8.099 -2.079 7.367 1.00 96.38 84 ASP A O 1
ATOM 664 N N . GLU A 1 85 ? -10.083 -1.374 8.152 1.00 97.75 85 GLU A N 1
ATOM 665 C CA . GLU A 1 85 ? -10.719 -1.257 6.838 1.00 97.75 85 GLU A CA 1
ATOM 666 C C . GLU A 1 85 ? -10.004 -0.231 5.946 1.00 97.75 85 GLU A C 1
ATOM 668 O O . GLU A 1 85 ? -9.640 -0.548 4.809 1.00 97.75 85 GLU A O 1
ATOM 673 N N . ALA A 1 86 ? -9.745 0.972 6.468 1.00 97.94 86 ALA A N 1
ATOM 674 C CA . ALA A 1 86 ? -9.048 2.033 5.742 1.00 97.94 86 ALA A CA 1
ATOM 675 C C . ALA A 1 86 ? -7.616 1.623 5.359 1.00 97.94 86 ALA A C 1
ATOM 677 O O . ALA A 1 86 ? -7.171 1.848 4.229 1.00 97.94 86 ALA A O 1
ATOM 678 N N . TRP A 1 87 ? -6.902 0.965 6.278 1.00 97.88 87 TRP A N 1
ATOM 679 C CA . TRP A 1 87 ? -5.566 0.431 6.027 1.00 97.88 87 TRP A CA 1
ATOM 680 C C . TRP A 1 87 ? -5.566 -0.591 4.892 1.00 97.88 87 TRP A C 1
ATOM 682 O O . TRP A 1 87 ? -4.760 -0.465 3.968 1.00 97.88 87 TRP A O 1
ATOM 692 N N . ILE A 1 88 ? -6.459 -1.585 4.939 1.00 98.00 88 ILE A N 1
ATOM 693 C CA . ILE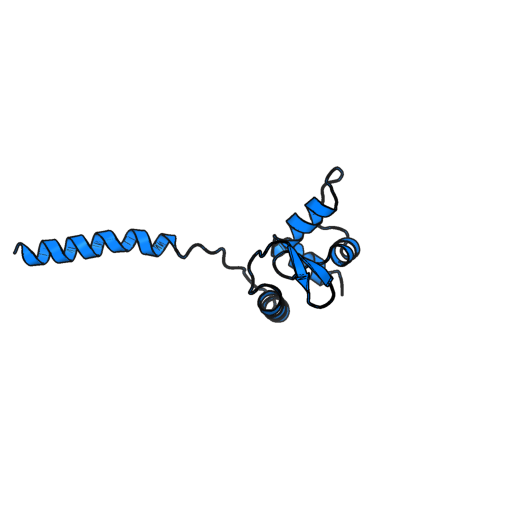 A 1 88 ? -6.552 -2.618 3.902 1.00 98.00 88 ILE A CA 1
ATOM 694 C C . ILE A 1 88 ? -6.905 -1.967 2.563 1.00 98.00 88 ILE A C 1
ATOM 696 O O . ILE A 1 88 ? -6.223 -2.218 1.571 1.00 98.00 88 ILE A O 1
ATOM 700 N N . ALA A 1 89 ? -7.900 -1.076 2.533 1.00 97.81 89 ALA A N 1
ATOM 701 C CA . ALA A 1 89 ? -8.292 -0.362 1.321 1.00 97.81 89 ALA A CA 1
ATOM 702 C C . ALA A 1 89 ? -7.121 0.430 0.711 1.00 97.81 89 ALA A C 1
ATOM 704 O O . ALA A 1 89 ? -6.895 0.372 -0.500 1.00 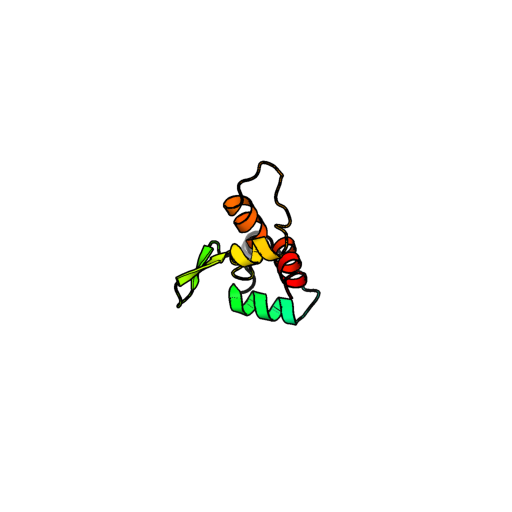97.81 89 ALA A O 1
ATOM 705 N N . CYS A 1 90 ? -6.336 1.120 1.542 1.00 97.50 90 CYS A N 1
ATOM 706 C CA . CYS A 1 90 ? -5.148 1.835 1.090 1.00 97.50 90 CYS A CA 1
ATOM 707 C C . CYS A 1 90 ? -4.039 0.887 0.612 1.00 97.50 90 CYS A C 1
ATOM 709 O O . CYS A 1 90 ? -3.404 1.145 -0.406 1.00 97.50 90 CYS A O 1
ATOM 711 N N . ALA A 1 91 ? -3.806 -0.224 1.311 1.00 97.69 91 ALA A N 1
ATOM 712 C CA . ALA A 1 91 ? -2.784 -1.202 0.952 1.00 97.69 91 ALA A CA 1
ATOM 713 C C . ALA A 1 91 ? -3.080 -1.887 -0.395 1.00 97.69 91 ALA A C 1
ATOM 715 O O . ALA A 1 91 ? -2.171 -2.100 -1.203 1.00 97.69 91 ALA A O 1
ATOM 716 N N . GLU A 1 92 ? -4.353 -2.194 -0.660 1.00 97.50 92 GLU A N 1
ATOM 717 C CA . GLU A 1 92 ? -4.838 -2.753 -1.928 1.00 97.50 92 GLU A CA 1
ATOM 718 C C . GLU A 1 92 ? -4.936 -1.707 -3.055 1.00 97.50 92 GLU A C 1
ATOM 720 O O . GLU A 1 92 ? -5.249 -2.053 -4.193 1.00 97.50 92 GLU A O 1
ATOM 725 N N . ASN A 1 93 ? -4.643 -0.434 -2.778 1.00 96.75 93 ASN A N 1
ATOM 726 C CA . ASN A 1 93 ? -4.569 0.635 -3.767 1.00 96.75 93 ASN A CA 1
ATOM 727 C C . ASN A 1 93 ? -3.106 1.060 -3.961 1.00 96.75 93 ASN A C 1
ATOM 729 O O . ASN A 1 93 ? -2.475 1.609 -3.058 1.00 96.75 93 ASN A O 1
ATOM 733 N N . TYR A 1 94 ? -2.554 0.838 -5.156 1.00 94.44 94 TYR A N 1
ATOM 734 C CA . TYR A 1 94 ? -1.154 1.160 -5.442 1.00 94.44 94 TYR A CA 1
ATOM 735 C C . TYR A 1 94 ? -0.815 2.638 -5.184 1.00 94.44 94 TYR A C 1
ATOM 737 O O . TYR A 1 94 ? 0.242 2.939 -4.636 1.00 94.44 94 TYR A O 1
ATOM 745 N N . GLU A 1 95 ? -1.708 3.563 -5.547 1.00 93.50 95 GLU A N 1
ATOM 746 C CA . GLU A 1 95 ? -1.466 5.000 -5.403 1.00 93.50 95 GLU A CA 1
ATOM 747 C C . GLU A 1 95 ? -1.484 5.449 -3.939 1.00 93.50 95 GLU A C 1
ATOM 749 O O . GLU A 1 95 ? -0.615 6.207 -3.511 1.00 93.50 95 GLU A O 1
ATOM 754 N N . CYS A 1 96 ? -2.430 4.938 -3.152 1.00 95.31 96 CYS A N 1
ATOM 755 C CA . CYS A 1 96 ? -2.496 5.235 -1.724 1.00 95.31 96 CYS A CA 1
ATOM 756 C C . CYS A 1 96 ? -1.285 4.659 -0.978 1.00 95.31 96 CYS A C 1
ATOM 758 O O . CYS A 1 96 ? -0.610 5.350 -0.211 1.00 95.31 96 CYS A O 1
ATOM 760 N N . SER A 1 97 ? -0.967 3.393 -1.247 1.00 94.75 97 SER A N 1
ATOM 761 C CA . SER A 1 97 ? 0.147 2.703 -0.600 1.00 94.75 97 SER A CA 1
ATOM 762 C C . SER A 1 97 ? 1.513 3.292 -0.973 1.00 94.75 97 SER A C 1
ATOM 764 O O . SER A 1 97 ? 2.357 3.447 -0.088 1.00 94.75 97 SER A O 1
ATOM 766 N N . GLN A 1 98 ? 1.730 3.712 -2.229 1.00 93.19 98 GLN A N 1
ATOM 767 C CA . GLN A 1 98 ? 2.975 4.397 -2.601 1.00 93.19 98 GLN A CA 1
ATOM 768 C C . GLN A 1 98 ? 3.125 5.758 -1.909 1.00 93.19 98 GLN A C 1
ATOM 770 O O . GLN A 1 98 ? 4.246 6.144 -1.579 1.00 93.19 98 GLN A O 1
ATOM 775 N N . GLU A 1 99 ? 2.028 6.492 -1.706 1.00 92.00 99 GLU A N 1
ATOM 776 C CA . GLU A 1 99 ? 2.062 7.800 -1.049 1.00 92.00 99 GLU A CA 1
ATOM 777 C C . GLU A 1 99 ? 2.390 7.641 0.434 1.00 92.00 99 GLU A C 1
ATOM 779 O O . GLU A 1 99 ? 3.274 8.317 0.957 1.00 92.00 99 GLU A O 1
ATOM 784 N N . CYS A 1 100 ? 1.767 6.655 1.085 1.00 93.69 100 CYS A N 1
ATOM 785 C CA . CYS A 1 100 ? 2.086 6.302 2.462 1.00 93.69 100 CYS A CA 1
ATOM 786 C C . CYS A 1 100 ? 3.587 6.007 2.641 1.00 93.69 100 CYS A C 1
ATOM 788 O O . CYS A 1 100 ? 4.231 6.555 3.538 1.00 93.69 100 CYS A O 1
ATOM 790 N N . LEU A 1 101 ? 4.169 5.202 1.741 1.00 91.44 101 LEU A N 1
ATOM 791 C CA . LEU A 1 101 ? 5.589 4.849 1.789 1.00 91.44 101 LEU A CA 1
ATOM 792 C C . LEU A 1 101 ? 6.517 6.049 1.584 1.00 91.44 101 LEU A C 1
ATOM 794 O O . LEU A 1 101 ? 7.544 6.135 2.255 1.00 91.44 101 LEU A O 1
ATOM 798 N N . ARG A 1 102 ? 6.145 6.996 0.714 1.00 87.19 102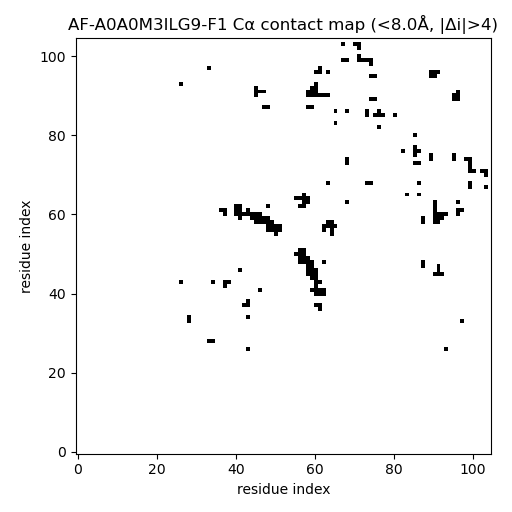 ARG A N 1
ATOM 799 C CA . ARG A 1 102 ? 6.915 8.226 0.473 1.00 87.19 102 ARG A CA 1
ATOM 800 C C . ARG A 1 102 ? 7.025 9.125 1.702 1.00 87.19 102 ARG A C 1
ATOM 802 O O . ARG A 1 102 ? 8.050 9.776 1.861 1.00 87.19 102 ARG A O 1
ATOM 809 N N . VAL A 1 103 ? 5.988 9.173 2.537 1.00 80.12 103 VAL A N 1
ATOM 810 C CA . VAL A 1 103 ? 5.948 10.010 3.751 1.00 80.12 103 VAL A CA 1
ATOM 811 C C . VAL A 1 103 ? 6.630 9.326 4.939 1.00 80.12 103 VAL A C 1
ATOM 813 O O . VAL A 1 103 ? 7.168 9.990 5.818 1.00 80.12 103 VAL A O 1
ATOM 816 N N . SER A 1 104 ? 6.622 7.993 4.977 1.00 63.25 104 SER A N 1
ATOM 817 C CA . SER A 1 104 ? 7.158 7.205 6.096 1.00 63.25 104 SER A CA 1
ATOM 818 C C . SER A 1 104 ? 8.694 7.046 6.126 1.00 63.25 104 SER A C 1
ATOM 820 O O . SER A 1 104 ? 9.202 6.202 6.873 1.00 63.25 104 SER A O 1
ATOM 822 N N . HIS A 1 105 ? 9.441 7.824 5.332 1.00 53.69 105 HIS A N 1
ATOM 823 C CA . HIS A 1 105 ? 10.912 7.848 5.284 1.00 53.69 105 HIS A CA 1
ATOM 824 C C . HIS A 1 105 ? 11.481 9.252 5.491 1.00 53.69 105 HIS A C 1
ATOM 826 O O . HIS A 1 105 ? 11.004 10.193 4.822 1.00 53.69 105 HIS A O 1
#

Foldseek 3Di:
DVVVVVVVVVVVVPVVVVVVVPPDPDDDDPDVVLVVQLCVQPNQAFPAWDADPVRFIATGRRRHGLVLCVLLVQPPDDPPDDSVVSRNVQRNDSVSVVSSVVNSD

InterPro domains:
  IPR008597 Invertebrate-type lysozyme [PF05497] (31-102)
  IPR008597 Invertebrate-type lysozyme [PS51909] (26-105)

Sequence (105 aa):
MIAVYNTLVLAVSFIPTVICLLMFPQVEFTNDCMRAMCEADSGCVPKGCSEDMYGRLGCGYFRLNIYQYKQCYQPGREDDQDEDEAWIACAENYECSQECLRVSH

Nearest PDB structures (foldseek):
  2dqa-assembly1_B  TM=9.231E-01  e=4.952E-05  Ruditapes philippinarum
  6ul3-assembly1_A  TM=5.232E-01  e=7.985E-01  Penaeus vannamei
  3zvq-assembly1_A  TM=5.723E-01  e=1.176E+00  Gallus gallus
  1ja7-assembly1_A  TM=5.179E-01  e=1.034E+00  Gallus gallus
  5vjq-assembly4_L  TM=4.857E-01  e=1.176E+00  Anas platyrhynchos

Solvent-accessible surface area (backbone atoms only — not comparable to full-atom values): 6139 Å² total; per-residue (Å²): 125,66,70,63,52,57,57,52,54,58,56,63,69,54,57,71,65,60,65,70,77,64,78,64,86,76,82,86,73,95,44,71,67,60,46,53,49,20,42,73,56,41,62,61,37,68,68,53,72,50,64,49,100,84,69,51,60,18,16,9,21,62,39,47,30,66,70,57,40,58,69,32,69,44,65,91,53,52,97,88,52,56,66,68,60,31,41,48,56,23,16,53,28,63,70,51,37,52,50,34,57,64,62,65,108

Radius of gyration: 20.73 Å; Cα contacts (8 Å, |Δi|>4): 115; chains: 1; bounding box: 29×36×64 Å

Organism: Ascaris lumbricoides (NCBI:txid6252)

pLDDT: mean 82.63, std 18.67, range [45.22, 98.0]

Mean predicted aligned error: 11.19 Å